Protein AF-A0A6N0LCP5-F1 (afdb_monomer)

Sequence (111 aa):
MKERQIKKNNRTAMRLLMQLDPGHYEGRFFGYEDGVWEFWWQCGGLEPEWDCKPAFDELHSYIFDVYADGDAEFVDGSYSWVWRNKPDLSTAKKVFDLAKQLIEQSAGGGV

pLDDT: mean 91.33, std 9.85, range [37.22, 98.06]

Radius of gyration: 16.5 Å; Cα contacts (8 Å, |Δi|>4): 136; chains: 1; bounding box: 45×45×39 Å

Solvent-accessible surface area (backbone atoms only — not comparable to full-atom values): 6484 Å² total; per-residue (Å²): 132,58,69,73,55,54,34,52,46,10,55,50,26,45,60,48,41,34,63,68,40,53,88,79,38,41,76,88,37,50,48,81,54,100,74,33,31,24,39,50,46,82,41,72,90,90,56,96,39,76,49,73,44,50,16,40,58,50,43,48,51,52,54,41,67,74,53,44,36,65,48,79,40,81,52,98,92,41,80,41,81,44,69,81,36,73,69,74,64,90,40,72,66,47,45,53,51,52,53,48,51,53,41,49,55,69,74,62,61,86,133

Mean predicted aligned error: 5.26 Å

Structure (mmCIF, N/CA/C/O backbone):
data_AF-A0A6N0LCP5-F1
#
_entry.id   AF-A0A6N0LCP5-F1
#
loop_
_atom_site.group_PDB
_atom_site.id
_atom_site.type_symbol
_atom_site.label_atom_id
_atom_site.label_alt_id
_atom_site.label_comp_id
_atom_site.label_asym_id
_atom_site.label_entity_id
_atom_site.label_seq_id
_atom_site.pdbx_PDB_ins_code
_atom_site.Cartn_x
_atom_site.Cartn_y
_atom_site.Cartn_z
_atom_site.occupancy
_atom_site.B_iso_or_equiv
_atom_site.auth_seq_id
_atom_site.auth_comp_id
_atom_site.auth_asym_id
_atom_site.auth_atom_id
_atom_site.pdbx_PDB_model_num
ATOM 1 N N . MET A 1 1 ? 8.242 -4.625 14.300 1.00 75.62 1 MET A N 1
ATOM 2 C CA . MET A 1 1 ? 7.120 -3.707 14.622 1.00 75.62 1 MET A CA 1
ATOM 3 C C . MET A 1 1 ? 6.197 -4.406 15.621 1.00 75.62 1 MET A C 1
ATOM 5 O O . MET A 1 1 ? 6.088 -5.617 15.534 1.00 75.62 1 MET A O 1
ATOM 9 N N . LYS A 1 2 ? 5.583 -3.713 16.595 1.00 89.50 2 LYS A N 1
ATOM 10 C CA . LYS A 1 2 ? 4.677 -4.366 17.571 1.00 89.50 2 LYS A CA 1
ATOM 11 C C . LYS A 1 2 ? 3.347 -4.753 16.909 1.00 89.50 2 LYS A C 1
ATOM 13 O O . LYS A 1 2 ? 2.853 -3.983 16.091 1.00 89.50 2 LYS A O 1
ATOM 18 N N . GLU A 1 3 ? 2.727 -5.855 17.329 1.00 88.88 3 GLU A N 1
ATOM 19 C CA . GLU A 1 3 ? 1.467 -6.381 16.764 1.00 88.88 3 GLU A CA 1
ATOM 20 C C . GLU A 1 3 ? 0.356 -5.320 16.675 1.00 88.88 3 GLU A C 1
ATOM 22 O O . GLU A 1 3 ? -0.201 -5.076 15.609 1.00 88.88 3 GLU A O 1
ATOM 27 N N . ARG A 1 4 ? 0.111 -4.571 17.759 1.00 91.19 4 ARG A N 1
ATOM 28 C CA . ARG A 1 4 ? -0.857 -3.456 17.776 1.00 91.19 4 ARG A CA 1
ATOM 29 C C . ARG A 1 4 ? -0.625 -2.437 16.653 1.00 91.19 4 ARG A C 1
ATOM 31 O O . ARG A 1 4 ? -1.582 -1.875 16.123 1.00 91.19 4 ARG A O 1
ATOM 38 N N . GLN A 1 5 ? 0.635 -2.171 16.314 1.00 92.75 5 GLN A N 1
ATOM 39 C CA . GLN A 1 5 ? 0.989 -1.225 15.262 1.00 92.75 5 GLN A CA 1
ATOM 40 C C . GLN A 1 5 ? 0.732 -1.817 13.871 1.00 92.75 5 GLN A C 1
ATOM 42 O O . GLN A 1 5 ? 0.238 -1.095 13.014 1.00 92.75 5 GLN A O 1
ATOM 47 N N . ILE A 1 6 ? 0.971 -3.118 13.675 1.00 92.62 6 ILE A N 1
ATOM 48 C CA . ILE A 1 6 ? 0.645 -3.835 12.429 1.00 92.62 6 ILE A CA 1
ATOM 49 C C . ILE A 1 6 ? -0.863 -3.758 12.161 1.00 92.62 6 ILE A C 1
ATOM 51 O O . ILE A 1 6 ? -1.281 -3.325 11.087 1.00 92.62 6 ILE A O 1
ATOM 55 N N . LYS A 1 7 ? -1.691 -4.060 13.170 1.00 93.75 7 LYS A N 1
ATOM 56 C CA . LYS A 1 7 ? -3.160 -3.982 13.065 1.00 93.75 7 LYS A CA 1
ATOM 57 C C . LYS A 1 7 ? -3.637 -2.568 12.717 1.00 93.75 7 LYS A C 1
ATOM 59 O O . LYS A 1 7 ? -4.477 -2.373 11.838 1.00 93.75 7 LYS A O 1
ATOM 64 N N . LYS A 1 8 ? -3.071 -1.555 13.387 1.00 94.88 8 LYS A N 1
ATOM 65 C CA . LYS A 1 8 ? -3.379 -0.139 13.130 1.00 94.88 8 LYS A CA 1
ATOM 66 C C . LYS A 1 8 ? -2.970 0.288 11.720 1.00 94.88 8 LYS A C 1
ATOM 68 O O . LYS A 1 8 ? -3.732 1.003 11.068 1.00 94.88 8 LYS A O 1
ATOM 73 N N . ASN A 1 9 ? -1.788 -0.122 11.269 1.00 96.56 9 ASN A N 1
ATOM 74 C CA . ASN A 1 9 ? -1.278 0.235 9.953 1.00 96.56 9 ASN A CA 1
ATOM 75 C C . ASN A 1 9 ? -2.161 -0.352 8.851 1.00 96.56 9 ASN A C 1
ATOM 77 O O . ASN A 1 9 ? -2.611 0.408 8.005 1.00 96.56 9 ASN A O 1
ATOM 81 N N . ASN A 1 10 ? -2.505 -1.639 8.917 1.00 97.31 10 ASN A N 1
ATOM 82 C CA . ASN A 1 10 ? -3.353 -2.280 7.907 1.00 97.31 10 ASN A CA 1
ATOM 83 C C . ASN A 1 10 ? -4.763 -1.684 7.851 1.00 97.31 10 ASN A C 1
ATOM 85 O O . ASN A 1 10 ? -5.254 -1.355 6.777 1.00 97.31 10 ASN A O 1
ATOM 89 N N . ARG A 1 11 ? -5.383 -1.410 9.008 1.00 96.38 11 ARG A N 1
ATOM 90 C CA . ARG A 1 11 ? -6.677 -0.706 9.043 1.00 96.38 11 ARG A CA 1
ATOM 91 C C . ARG A 1 11 ? -6.606 0.686 8.405 1.00 96.38 11 ARG A C 1
ATOM 93 O O . ARG A 1 11 ? -7.575 1.150 7.810 1.00 96.38 11 ARG A O 1
ATOM 100 N N . THR A 1 12 ? -5.489 1.385 8.595 1.00 97.50 12 THR A N 1
ATOM 101 C CA . THR A 1 12 ? -5.274 2.715 8.007 1.00 97.50 12 THR A CA 1
ATOM 102 C C . THR A 1 12 ? -5.046 2.601 6.504 1.00 97.50 12 THR A C 1
ATOM 104 O O . THR A 1 12 ? -5.636 3.369 5.754 1.00 97.50 12 THR A O 1
ATOM 107 N N . ALA A 1 13 ? -4.255 1.618 6.076 1.00 97.81 13 ALA A N 1
ATOM 108 C CA . ALA A 1 13 ? -3.945 1.368 4.680 1.00 97.81 13 ALA A CA 1
ATOM 109 C C . ALA A 1 13 ? -5.188 1.015 3.860 1.00 97.81 13 ALA A C 1
ATOM 111 O O . ALA A 1 13 ? -5.436 1.676 2.862 1.00 97.81 13 ALA A O 1
ATOM 112 N N . MET A 1 14 ? -6.034 0.102 4.351 1.00 97.62 14 MET A N 1
ATOM 113 C CA . MET A 1 14 ? -7.333 -0.221 3.746 1.00 97.62 14 MET A CA 1
ATOM 114 C C . MET A 1 14 ? -8.149 1.043 3.440 1.00 97.62 14 MET A C 1
ATOM 116 O O . MET A 1 14 ? -8.617 1.243 2.327 1.00 97.62 14 MET A O 1
ATOM 120 N N . ARG A 1 15 ? -8.279 1.952 4.416 1.00 97.38 15 ARG A N 1
ATOM 121 C CA . ARG A 1 15 ? -9.044 3.198 4.234 1.00 97.38 15 ARG A CA 1
ATOM 122 C C . ARG A 1 15 ? -8.429 4.138 3.204 1.00 97.38 15 ARG A C 1
ATOM 124 O O . ARG A 1 15 ? -9.167 4.911 2.604 1.00 97.38 15 ARG A O 1
ATOM 131 N N . LEU A 1 16 ? -7.104 4.148 3.084 1.00 97.81 16 LEU A N 1
ATOM 132 C CA . LEU A 1 16 ? -6.397 4.986 2.118 1.00 97.81 16 LEU A CA 1
ATOM 133 C C . LEU A 1 16 ? -6.515 4.401 0.711 1.00 97.81 16 LEU A C 1
ATOM 135 O O . LEU A 1 16 ? -6.830 5.147 -0.203 1.00 97.81 16 LEU A O 1
ATOM 139 N N . LEU A 1 17 ? -6.365 3.084 0.555 1.00 97.44 17 LEU A N 1
ATOM 140 C CA . LEU A 1 17 ? -6.578 2.375 -0.710 1.00 97.44 17 LEU A CA 1
ATOM 141 C C . LEU A 1 17 ? -7.981 2.640 -1.275 1.00 97.44 17 LEU A C 1
ATOM 143 O O . LEU A 1 17 ? -8.105 3.092 -2.407 1.00 97.44 17 LEU A O 1
ATOM 147 N N . MET A 1 18 ? -9.021 2.507 -0.441 1.00 96.56 18 MET A N 1
ATOM 148 C CA . MET A 1 18 ? -10.411 2.814 -0.822 1.00 96.56 18 MET A CA 1
ATOM 149 C C . MET A 1 18 ? -10.645 4.278 -1.243 1.00 96.56 18 MET A C 1
ATOM 151 O O . MET A 1 18 ? -11.662 4.578 -1.858 1.00 96.56 18 MET A O 1
ATOM 155 N N . GLN A 1 19 ? -9.765 5.209 -0.860 1.00 96.00 19 GLN A N 1
ATOM 156 C CA . GLN A 1 19 ? -9.842 6.617 -1.275 1.00 96.00 19 GLN A CA 1
ATOM 157 C C . GLN A 1 19 ? -8.992 6.906 -2.514 1.00 96.00 19 GLN A C 1
ATOM 159 O O . GLN A 1 19 ? -9.364 7.759 -3.312 1.00 96.00 19 GLN A O 1
ATOM 164 N N . LEU A 1 20 ? -7.852 6.226 -2.647 1.00 94.88 20 LEU A N 1
ATOM 165 C CA . LEU A 1 20 ? -6.916 6.374 -3.758 1.00 94.88 20 LEU A CA 1
ATOM 166 C C . LEU A 1 20 ? -7.503 5.859 -5.069 1.00 94.88 20 LEU A C 1
ATOM 168 O O . LEU A 1 20 ? -7.422 6.549 -6.079 1.00 94.88 20 LEU A O 1
ATOM 172 N N . ASP A 1 21 ? -8.113 4.676 -5.028 1.00 92.56 21 ASP A N 1
ATOM 173 C CA . ASP A 1 21 ? -8.783 4.072 -6.174 1.00 92.56 21 ASP A CA 1
ATOM 174 C C . ASP A 1 21 ? -10.054 3.345 -5.701 1.00 92.56 21 ASP A C 1
ATOM 176 O O . ASP A 1 21 ? -10.039 2.139 -5.446 1.00 92.56 21 ASP A O 1
ATOM 180 N N . PRO A 1 22 ? -11.173 4.074 -5.532 1.00 90.56 22 PRO A N 1
ATOM 181 C CA . PRO A 1 22 ? -12.426 3.498 -5.049 1.00 90.56 22 PRO A CA 1
ATOM 182 C C . PRO A 1 22 ? -13.064 2.503 -6.030 1.00 90.56 22 PRO A C 1
ATOM 184 O O . PRO A 1 22 ? -13.965 1.770 -5.627 1.00 90.56 22 PRO A O 1
ATOM 187 N N . GLY A 1 23 ? -12.648 2.496 -7.304 1.00 89.81 23 GLY A N 1
ATOM 188 C CA . GLY A 1 23 ? -13.141 1.545 -8.301 1.00 89.81 23 GLY A CA 1
ATOM 189 C C . GLY A 1 23 ? -12.457 0.185 -8.188 1.00 89.81 23 GLY A C 1
ATOM 190 O O . GLY A 1 23 ? -13.099 -0.841 -8.396 1.00 89.81 23 GLY A O 1
ATOM 191 N N . HIS A 1 24 ? -11.174 0.177 -7.828 1.00 91.75 24 HIS A N 1
ATOM 192 C CA . HIS A 1 24 ? -10.409 -1.047 -7.615 1.00 91.75 24 HIS A CA 1
ATOM 193 C C . HIS A 1 24 ? -10.510 -1.563 -6.170 1.00 91.75 24 HIS A C 1
ATOM 195 O O . HIS A 1 24 ? -10.740 -2.749 -5.938 1.00 91.75 24 HIS A O 1
ATOM 201 N N . TYR A 1 25 ? -10.405 -0.673 -5.181 1.00 94.56 25 TYR A N 1
ATOM 202 C CA . TYR A 1 25 ? -10.400 -1.017 -3.759 1.00 94.56 25 TYR A CA 1
ATOM 203 C C . TYR A 1 25 ? -11.766 -0.787 -3.114 1.00 94.56 25 TYR A C 1
ATOM 205 O O . TYR A 1 25 ? -11.965 0.124 -2.310 1.00 94.56 25 TYR A O 1
ATOM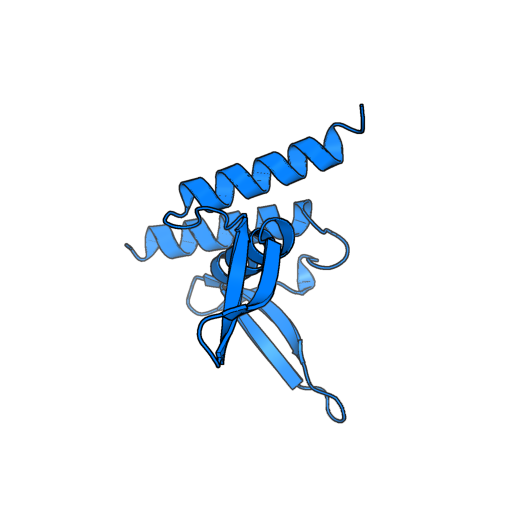 213 N N . GLU A 1 26 ? -12.729 -1.646 -3.426 1.00 93.44 26 GLU A N 1
ATOM 214 C CA . GLU A 1 26 ? -14.012 -1.661 -2.726 1.00 93.44 26 GLU A CA 1
ATOM 215 C C . GLU A 1 26 ? -13.925 -2.390 -1.377 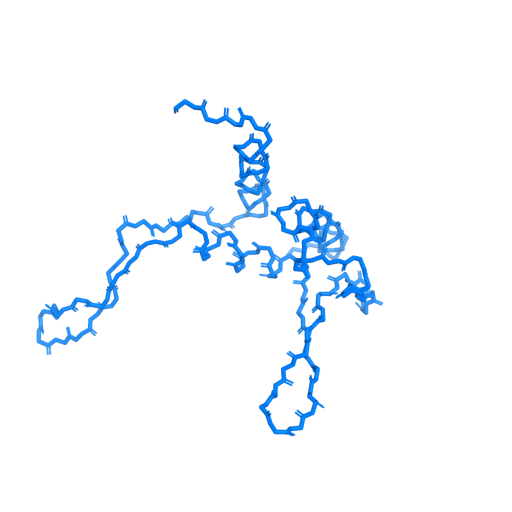1.00 93.44 26 GLU A C 1
ATOM 217 O O . GLU A 1 26 ? -13.208 -3.375 -1.217 1.00 93.44 26 GLU A O 1
ATOM 222 N N . GLY A 1 27 ? -14.743 -1.976 -0.402 1.00 90.69 27 GLY A N 1
ATOM 223 C CA . GLY A 1 27 ? -14.752 -2.575 0.941 1.00 90.69 27 GLY A CA 1
ATOM 224 C C . GLY A 1 27 ? -15.034 -4.085 0.963 1.00 90.69 27 GLY A C 1
ATOM 225 O O . GLY A 1 27 ? -14.595 -4.770 1.879 1.00 90.69 27 GLY A O 1
ATOM 226 N N . ARG A 1 28 ? -15.727 -4.612 -0.057 1.00 92.88 28 ARG A N 1
ATOM 227 C CA . ARG A 1 28 ? -16.001 -6.052 -0.215 1.00 92.88 28 ARG A CA 1
ATOM 228 C C . ARG A 1 28 ? -14.761 -6.889 -0.540 1.00 92.88 28 ARG A C 1
ATOM 230 O O . ARG A 1 28 ? -14.803 -8.095 -0.341 1.00 92.88 28 ARG A O 1
ATOM 237 N N . PHE A 1 29 ? -13.693 -6.263 -1.030 1.00 94.31 29 PHE A N 1
ATOM 238 C CA . PHE A 1 29 ? -12.424 -6.924 -1.334 1.00 94.31 29 PHE A CA 1
ATOM 239 C C . PHE A 1 29 ? -11.476 -6.937 -0.134 1.00 94.31 29 PHE A C 1
ATOM 241 O O . PHE A 1 29 ? -10.341 -7.377 -0.260 1.00 94.31 29 PHE A O 1
ATOM 248 N N . PHE A 1 30 ? -11.918 -6.463 1.037 1.00 96.50 30 PHE A N 1
ATOM 249 C CA . PHE A 1 30 ? -11.117 -6.512 2.252 1.00 96.50 30 PHE A CA 1
ATOM 250 C C . PHE A 1 30 ? -11.672 -7.518 3.262 1.00 96.50 30 PHE A C 1
ATOM 252 O O . PHE A 1 30 ? -12.803 -7.389 3.735 1.00 96.50 30 PHE A O 1
ATOM 259 N N . GLY A 1 31 ? -10.836 -8.489 3.627 1.00 95.50 31 GLY A N 1
ATOM 260 C CA . GLY A 1 31 ? -11.083 -9.471 4.681 1.00 95.50 31 GLY A CA 1
ATOM 261 C C . GLY A 1 31 ? -10.331 -9.115 5.964 1.00 95.50 31 GLY A C 1
ATOM 262 O O . GLY A 1 31 ? -9.331 -8.396 5.924 1.00 95.50 31 GLY A O 1
ATOM 263 N N . TYR A 1 32 ? -10.813 -9.590 7.116 1.00 94.81 32 TYR A N 1
ATOM 264 C CA . TYR A 1 32 ? -10.097 -9.461 8.389 1.00 94.81 32 TYR A CA 1
ATOM 265 C C . TYR A 1 32 ? -9.646 -10.838 8.874 1.00 94.81 32 TYR A C 1
ATOM 267 O O . TYR A 1 32 ? -10.439 -11.566 9.472 1.00 94.81 32 TYR A O 1
ATOM 275 N N . GLU A 1 33 ? -8.377 -11.166 8.641 1.00 90.44 33 GLU A N 1
ATOM 276 C CA . GLU A 1 33 ? -7.776 -12.468 8.947 1.00 90.44 33 GLU A CA 1
ATOM 277 C C . GLU A 1 33 ? -6.553 -12.298 9.849 1.00 90.44 33 GLU A C 1
ATOM 279 O O . GLU A 1 33 ? -5.828 -11.307 9.758 1.00 90.44 33 GLU A O 1
ATOM 284 N N . ASP A 1 34 ? -6.394 -13.193 10.829 1.00 86.12 34 ASP A N 1
ATOM 285 C CA . ASP A 1 34 ? -5.306 -13.172 11.823 1.00 86.12 34 ASP A CA 1
ATOM 286 C C . ASP A 1 34 ? -5.040 -11.799 12.471 1.00 86.12 34 ASP A C 1
ATOM 288 O O . ASP A 1 34 ? -3.948 -11.431 12.916 1.00 86.12 34 ASP A O 1
ATOM 292 N N . GLY A 1 35 ? -6.112 -11.017 12.591 1.00 86.12 35 GLY A N 1
ATOM 293 C CA . GLY A 1 35 ? -6.094 -9.703 13.203 1.00 86.12 35 GLY A CA 1
ATOM 294 C C . GLY A 1 35 ? -5.612 -8.567 12.290 1.00 86.12 35 GLY A C 1
ATOM 295 O O . GLY A 1 35 ? -5.435 -7.444 12.782 1.00 86.12 35 GLY A O 1
ATOM 296 N N . VAL A 1 36 ? -5.432 -8.818 10.997 1.00 93.81 36 VAL A N 1
ATOM 297 C CA . VAL A 1 36 ? -4.972 -7.882 9.970 1.00 93.81 36 VAL A CA 1
ATOM 298 C C . VAL A 1 36 ? -6.056 -7.704 8.900 1.00 93.81 36 VAL A C 1
ATOM 300 O O . VAL A 1 36 ? -6.853 -8.594 8.651 1.00 93.81 36 VAL A O 1
ATOM 303 N N . TRP A 1 37 ? -6.140 -6.504 8.320 1.00 96.62 37 TRP A N 1
ATOM 304 C CA . TRP A 1 37 ? -6.982 -6.273 7.142 1.00 96.62 37 TRP A CA 1
ATOM 305 C C . TRP A 1 37 ? -6.187 -6.638 5.899 1.00 96.62 37 TRP A C 1
ATOM 307 O O . TRP A 1 37 ? -5.106 -6.078 5.703 1.00 96.62 37 TRP A O 1
ATOM 317 N N . GLU A 1 38 ? -6.727 -7.526 5.081 1.00 97.38 38 GLU A N 1
ATOM 318 C CA . GLU A 1 38 ? -6.101 -8.038 3.867 1.00 97.38 38 GLU A CA 1
ATOM 319 C C . GLU A 1 38 ? -6.935 -7.662 2.655 1.00 97.38 38 GLU A C 1
ATOM 321 O O . GLU A 1 38 ? -8.163 -7.676 2.722 1.00 97.38 38 GLU A O 1
ATOM 326 N N . PHE A 1 39 ? -6.264 -7.291 1.572 1.00 97.25 39 PHE A N 1
ATOM 327 C CA . PHE A 1 39 ? -6.888 -7.108 0.273 1.00 97.25 39 PHE A CA 1
ATOM 328 C C . PHE A 1 39 ? -6.911 -8.450 -0.450 1.00 97.25 39 PHE A C 1
ATOM 330 O O . PHE A 1 39 ? -5.885 -9.124 -0.498 1.00 97.25 39 P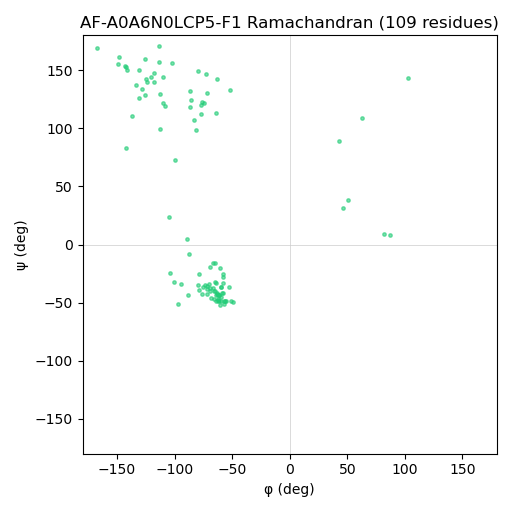HE A O 1
ATOM 337 N N . TRP A 1 40 ? -8.066 -8.807 -0.995 1.00 96.19 40 TRP A N 1
ATOM 338 C CA . TRP A 1 40 ? -8.323 -10.035 -1.732 1.00 96.19 40 TRP A CA 1
ATOM 339 C C . TRP A 1 40 ? -8.602 -9.697 -3.187 1.00 96.19 40 TRP A C 1
ATOM 341 O O . TRP A 1 40 ? -9.477 -8.880 -3.481 1.00 96.19 40 TRP A O 1
ATOM 351 N N . TRP A 1 41 ? -7.912 -10.367 -4.100 1.00 93.50 41 TRP A N 1
ATOM 352 C CA . TRP A 1 41 ? -8.160 -10.232 -5.528 1.00 93.50 41 TRP A CA 1
ATOM 353 C C . TRP A 1 41 ? -8.276 -11.602 -6.173 1.00 93.50 41 TRP A C 1
ATOM 355 O O . TRP A 1 41 ? -7.670 -12.584 -5.741 1.00 93.50 41 TRP A O 1
ATOM 365 N N . GLN A 1 42 ? -9.076 -11.656 -7.233 1.00 91.50 42 GLN A N 1
ATOM 366 C CA . GLN A 1 42 ? -9.128 -12.834 -8.071 1.00 91.50 42 GLN A CA 1
ATOM 367 C C . GLN A 1 42 ? -7.858 -12.867 -8.923 1.00 91.50 42 GLN A C 1
ATOM 369 O O . GLN A 1 42 ? -7.572 -11.932 -9.675 1.00 91.50 42 GLN A O 1
ATOM 374 N N . CYS A 1 43 ? -7.098 -13.941 -8.796 1.00 86.44 43 CYS A N 1
ATOM 375 C CA . CYS A 1 43 ? -5.979 -14.268 -9.660 1.00 86.44 43 CYS A CA 1
ATOM 376 C C . CYS A 1 43 ? -6.326 -15.538 -10.458 1.00 86.44 43 CYS A C 1
ATOM 378 O O . CYS A 1 43 ? -7.365 -16.160 -10.252 1.00 86.44 43 CYS A O 1
ATOM 380 N N . GLY A 1 44 ? -5.511 -15.892 -11.444 1.00 80.31 44 GLY A N 1
ATOM 381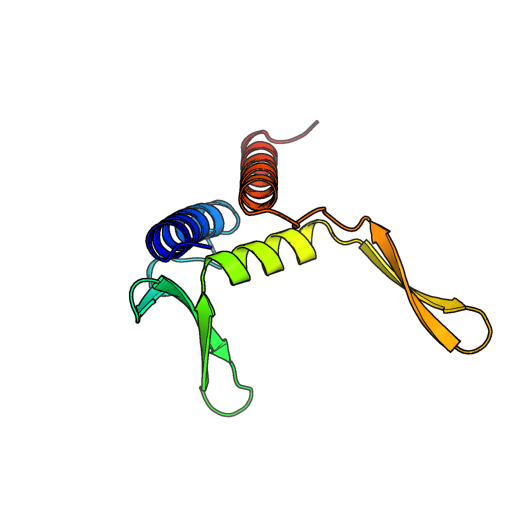 C CA . GLY A 1 44 ? -5.779 -17.044 -12.307 1.00 80.31 44 GLY A CA 1
ATOM 382 C C . GLY A 1 44 ? -6.315 -16.657 -13.686 1.00 80.31 44 GLY A C 1
ATOM 383 O O . GLY A 1 44 ? -7.034 -15.675 -13.868 1.00 80.31 44 GLY A O 1
ATOM 384 N N . GLY A 1 45 ? -5.876 -17.414 -14.692 1.00 81.81 45 GLY A N 1
ATOM 385 C CA . GLY A 1 45 ? -6.232 -17.181 -16.094 1.00 81.81 45 GLY A CA 1
ATOM 386 C C . GLY A 1 45 ? -7.391 -18.055 -16.571 1.00 81.81 45 GLY A C 1
ATOM 387 O O . GLY A 1 45 ? -8.344 -17.548 -17.155 1.00 81.81 45 GLY A O 1
ATOM 388 N N . LEU A 1 46 ? -7.295 -19.371 -16.347 1.00 84.38 46 LEU A N 1
ATOM 389 C CA . LEU A 1 46 ? -8.271 -20.358 -16.835 1.00 84.38 46 LEU A CA 1
ATOM 390 C C . LEU A 1 46 ? -9.265 -20.810 -15.758 1.00 84.38 46 LEU A C 1
ATOM 392 O O . LEU A 1 46 ? -10.419 -21.080 -16.084 1.00 84.38 46 LEU A O 1
ATOM 396 N N . GLU A 1 47 ? -8.842 -20.862 -14.496 1.00 87.69 47 GLU A N 1
ATOM 397 C CA . GLU A 1 47 ? -9.692 -21.185 -13.348 1.00 87.69 47 GLU A CA 1
ATOM 398 C C . GLU A 1 47 ? -9.687 -20.016 -12.349 1.00 87.69 47 GLU A C 1
ATOM 400 O O . GLU A 1 47 ? -8.656 -19.352 -12.208 1.00 87.69 47 GLU A O 1
ATOM 405 N N . PRO A 1 48 ? -10.821 -19.721 -11.680 1.00 87.31 48 PRO A N 1
ATOM 406 C CA . PRO A 1 48 ? -10.864 -18.721 -10.620 1.00 87.31 48 PRO A CA 1
ATOM 407 C C . PRO A 1 48 ? -10.002 -19.125 -9.422 1.00 87.31 48 PRO A C 1
ATOM 409 O O . PRO A 1 48 ? -10.351 -20.048 -8.686 1.00 87.31 48 PRO A O 1
ATOM 412 N N . GLU A 1 49 ? -8.929 -18.381 -9.185 1.00 93.56 49 GLU A N 1
ATOM 413 C CA . GLU A 1 49 ? -8.123 -18.447 -7.971 1.00 93.56 49 GLU A CA 1
ATOM 414 C C . GLU A 1 49 ? -8.269 -17.129 -7.200 1.00 93.56 49 GLU A C 1
ATOM 416 O O . GLU A 1 49 ? -8.660 -16.096 -7.747 1.00 93.56 49 GLU A O 1
ATOM 421 N N . TRP A 1 50 ? -8.016 -17.164 -5.898 1.00 91.94 50 TRP A N 1
ATOM 422 C CA . TRP A 1 50 ? -8.052 -15.976 -5.053 1.00 91.94 50 TRP A CA 1
ATOM 423 C C . TRP A 1 50 ? -6.753 -15.901 -4.280 1.00 91.94 50 TRP A C 1
ATOM 425 O O . TRP A 1 50 ? -6.309 -16.900 -3.717 1.00 91.94 50 TRP A O 1
ATOM 435 N N . ASP A 1 51 ? -6.175 -14.711 -4.255 1.00 94.44 51 ASP A N 1
ATOM 436 C CA . ASP A 1 51 ? -4.979 -14.413 -3.486 1.00 94.44 51 ASP A CA 1
ATOM 437 C C . ASP A 1 51 ? -5.251 -13.208 -2.588 1.00 94.44 51 ASP A C 1
ATOM 439 O O . ASP A 1 51 ? -6.207 -12.446 -2.794 1.00 94.44 51 ASP A O 1
ATOM 443 N N . CYS A 1 52 ? -4.438 -13.079 -1.550 1.00 94.69 52 CYS A N 1
ATOM 444 C CA . CYS A 1 52 ? -4.576 -12.026 -0.571 1.00 94.69 52 CYS A CA 1
ATOM 445 C C . CYS A 1 52 ? -3.222 -11.525 -0.084 1.00 94.69 52 CYS A C 1
ATOM 447 O O . CYS A 1 52 ? -2.211 -12.227 -0.090 1.00 94.69 52 CYS A O 1
ATOM 449 N N . LYS A 1 53 ? -3.200 -10.270 0.357 1.00 96.12 53 LYS A N 1
ATOM 450 C CA . LYS A 1 53 ? -2.048 -9.705 1.057 1.00 96.12 53 LYS A CA 1
ATOM 451 C C . LYS A 1 53 ? -2.482 -8.644 2.057 1.00 96.12 53 LYS A C 1
ATOM 453 O O . LYS A 1 53 ? -3.524 -8.006 1.867 1.00 96.12 53 LYS A O 1
ATOM 458 N N . PRO A 1 54 ? -1.680 -8.385 3.102 1.00 97.38 54 PRO A N 1
ATOM 459 C CA . PRO A 1 54 ? -1.952 -7.316 4.049 1.00 97.38 54 PRO A CA 1
ATOM 460 C C . PRO A 1 54 ? -2.182 -5.978 3.341 1.00 97.38 54 PRO A C 1
ATOM 462 O O . PRO A 1 54 ? -1.397 -5.565 2.488 1.00 97.38 54 PRO A O 1
ATOM 465 N N . ALA A 1 55 ? -3.230 -5.252 3.726 1.00 97.81 55 ALA A N 1
ATOM 466 C CA . ALA A 1 55 ? -3.591 -3.980 3.101 1.00 97.81 55 ALA A CA 1
ATOM 467 C C . ALA A 1 55 ? -2.458 -2.939 3.163 1.00 97.81 55 ALA A C 1
ATOM 469 O O . ALA A 1 55 ? -2.375 -2.053 2.319 1.00 97.81 55 ALA A O 1
ATOM 470 N N . PHE A 1 56 ? -1.587 -3.008 4.175 1.00 97.75 56 PHE A N 1
ATOM 471 C CA . PHE A 1 56 ? -0.410 -2.147 4.259 1.00 97.75 56 PHE A CA 1
ATOM 472 C C . PHE A 1 56 ? 0.638 -2.477 3.195 1.00 97.75 56 PHE A C 1
ATOM 474 O O . PHE A 1 56 ? 1.236 -1.551 2.651 1.00 97.75 56 PHE A O 1
ATOM 481 N N . ASP A 1 57 ? 0.829 -3.756 2.886 1.00 97.19 57 ASP A N 1
ATOM 482 C CA . ASP A 1 57 ? 1.751 -4.192 1.840 1.00 97.19 57 ASP A CA 1
ATOM 483 C C . ASP A 1 57 ? 1.170 -3.858 0.464 1.00 97.19 57 ASP A C 1
ATOM 485 O O . ASP A 1 57 ? 1.900 -3.392 -0.404 1.00 97.19 57 ASP A O 1
ATOM 489 N N . GLU A 1 58 ? -0.153 -3.964 0.298 1.00 97.44 58 GLU A N 1
ATOM 490 C CA . GLU A 1 58 ? -0.816 -3.486 -0.917 1.00 97.44 58 GLU A CA 1
ATOM 491 C C . GLU A 1 58 ? -0.661 -1.975 -1.112 1.00 97.44 58 GLU A C 1
ATOM 493 O O . GLU A 1 58 ? -0.270 -1.510 -2.178 1.00 97.44 58 GLU A O 1
ATOM 498 N N . LEU A 1 59 ? -0.885 -1.179 -0.062 1.00 98.06 59 LEU A N 1
ATOM 499 C CA . LEU A 1 59 ? -0.643 0.260 -0.145 1.00 98.06 59 LEU A CA 1
ATOM 500 C C . LEU A 1 59 ? 0.820 0.565 -0.476 1.00 98.06 59 LEU A C 1
ATOM 502 O O . LEU A 1 59 ? 1.093 1.516 -1.199 1.00 98.06 59 LEU A O 1
ATOM 506 N N . HIS A 1 60 ? 1.766 -0.217 0.041 1.00 97.38 60 HIS A N 1
ATOM 507 C CA . HIS A 1 60 ? 3.176 -0.061 -0.301 1.00 97.38 60 HIS A CA 1
ATOM 508 C C . HIS A 1 60 ? 3.419 -0.303 -1.795 1.00 97.38 60 HIS A C 1
ATOM 510 O O . HIS A 1 60 ? 4.011 0.564 -2.436 1.00 97.38 60 HIS A O 1
ATOM 516 N N . SER A 1 61 ? 2.895 -1.405 -2.347 1.00 96.19 61 SER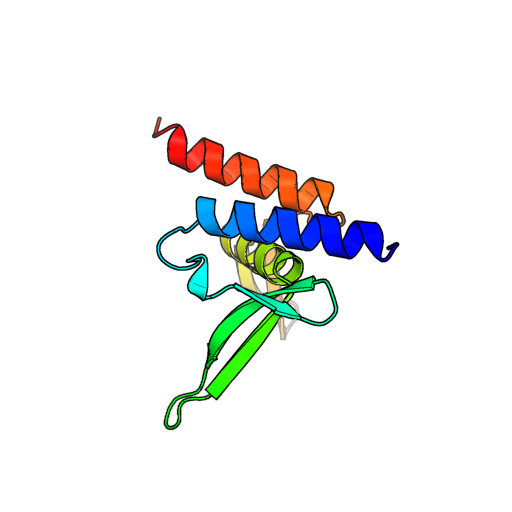 A N 1
ATOM 517 C CA . SER A 1 61 ? 2.952 -1.712 -3.782 1.00 96.19 61 SER A CA 1
ATOM 518 C C . SER A 1 61 ? 2.319 -0.607 -4.622 1.00 96.19 61 SER A C 1
ATOM 520 O O . SER A 1 61 ? 2.984 -0.057 -5.490 1.00 96.19 61 SER A O 1
ATOM 522 N N . TYR A 1 62 ? 1.095 -0.190 -4.294 1.00 96.31 62 TYR A N 1
ATOM 523 C CA . TYR A 1 62 ? 0.394 0.871 -5.014 1.00 96.31 62 TYR A CA 1
ATOM 524 C C . TYR A 1 62 ? 1.201 2.177 -5.058 1.00 96.31 62 TYR A C 1
ATOM 526 O O . TYR A 1 62 ? 1.376 2.780 -6.113 1.00 96.31 62 TYR A O 1
ATOM 534 N N . ILE A 1 63 ? 1.726 2.629 -3.912 1.00 96.62 63 ILE A N 1
ATOM 535 C CA . ILE A 1 63 ? 2.529 3.860 -3.854 1.00 96.62 63 ILE A CA 1
ATOM 536 C C . ILE A 1 63 ? 3.840 3.692 -4.620 1.00 96.62 63 ILE A C 1
ATOM 538 O O . ILE A 1 63 ? 4.298 4.641 -5.258 1.00 96.62 63 ILE A O 1
ATOM 542 N N . PHE A 1 64 ? 4.454 2.511 -4.554 1.00 95.38 64 PHE A N 1
ATOM 543 C CA . PHE A 1 64 ? 5.641 2.223 -5.340 1.00 95.38 64 PHE A CA 1
ATOM 544 C C . PHE A 1 64 ? 5.336 2.333 -6.833 1.00 95.38 64 PHE A C 1
ATOM 546 O O . PHE A 1 64 ? 6.002 3.109 -7.501 1.00 95.38 64 PHE A O 1
ATOM 553 N N . ASP A 1 65 ? 4.301 1.664 -7.330 1.00 93.50 65 ASP A N 1
ATOM 554 C CA . ASP A 1 65 ? 3.959 1.631 -8.755 1.00 93.50 65 ASP A CA 1
ATOM 555 C C . ASP A 1 65 ? 3.561 3.008 -9.303 1.00 93.50 65 ASP A C 1
ATOM 557 O O . ASP A 1 65 ? 3.867 3.335 -10.446 1.00 93.50 65 ASP A O 1
ATOM 561 N N . VAL A 1 66 ? 2.927 3.851 -8.482 1.00 92.94 66 VAL A N 1
ATOM 562 C CA . VAL A 1 66 ? 2.542 5.215 -8.879 1.00 92.94 66 VAL A CA 1
ATOM 563 C C . VAL A 1 66 ? 3.743 6.160 -8.987 1.00 92.94 66 VAL A C 1
ATOM 565 O O . VAL A 1 66 ? 3.762 7.030 -9.856 1.00 92.94 66 VAL A O 1
ATOM 568 N N . TYR A 1 67 ? 4.730 6.044 -8.094 1.00 91.38 67 TYR A N 1
ATOM 569 C CA . TYR A 1 67 ? 5.843 7.001 -8.021 1.00 91.38 67 TYR A CA 1
ATOM 570 C C . TYR A 1 67 ? 7.156 6.492 -8.610 1.00 91.38 67 TYR A C 1
ATOM 572 O O . TYR A 1 67 ? 8.024 7.307 -8.938 1.00 91.38 67 TYR A O 1
ATOM 580 N N . ALA A 1 68 ? 7.360 5.179 -8.664 1.00 92.25 68 ALA A N 1
ATOM 581 C CA . ALA A 1 68 ? 8.590 4.601 -9.164 1.00 92.25 68 ALA A CA 1
ATOM 582 C C . ALA A 1 68 ? 8.663 4.786 -10.679 1.00 92.25 68 ALA A C 1
ATOM 584 O O . ALA A 1 68 ? 7.734 4.473 -11.415 1.00 92.25 68 ALA A O 1
ATOM 585 N N . ASP A 1 69 ? 9.803 5.287 -11.133 1.00 92.00 69 ASP A N 1
ATOM 586 C CA . ASP A 1 69 ? 10.113 5.441 -12.546 1.00 92.00 69 ASP A CA 1
ATOM 587 C C . ASP A 1 69 ? 11.501 4.858 -12.783 1.00 92.00 69 ASP A C 1
ATOM 589 O O . ASP A 1 69 ? 12.474 5.204 -12.104 1.00 92.00 69 ASP A O 1
ATOM 593 N N . GLY A 1 70 ? 11.593 3.946 -13.734 1.00 89.88 70 GLY A N 1
ATOM 594 C CA . GLY A 1 70 ? 12.830 3.286 -14.099 1.00 89.88 70 GLY A CA 1
ATOM 595 C C . GLY A 1 70 ? 12.681 2.543 -15.410 1.00 89.88 70 GLY A C 1
ATOM 596 O O . GLY A 1 70 ? 11.580 2.408 -15.940 1.00 89.88 70 GLY A O 1
ATOM 597 N N . ASP A 1 71 ? 13.808 2.101 -15.945 1.00 91.44 71 ASP A N 1
ATOM 598 C CA . ASP A 1 71 ? 13.834 1.273 -17.143 1.00 91.44 71 ASP A CA 1
ATOM 599 C C . ASP A 1 71 ? 15.022 0.309 -17.098 1.00 91.44 71 ASP A C 1
ATOM 601 O O . ASP A 1 71 ? 15.977 0.494 -16.335 1.00 91.44 71 ASP A O 1
ATOM 605 N N . ALA A 1 72 ? 14.960 -0.736 -17.914 1.00 92.38 72 ALA A N 1
ATOM 606 C CA . ALA A 1 72 ? 16.087 -1.617 -18.145 1.00 92.38 72 ALA A CA 1
ATOM 607 C C . ALA A 1 72 ? 17.072 -0.932 -19.097 1.00 92.38 72 ALA A C 1
ATOM 609 O O . ALA A 1 72 ? 16.809 -0.763 -20.286 1.00 92.38 72 ALA A O 1
ATOM 610 N N . GLU A 1 73 ? 18.247 -0.587 -18.585 1.00 93.81 73 GLU A N 1
ATOM 611 C CA . GLU A 1 73 ? 19.322 0.013 -19.366 1.00 93.81 73 GLU A CA 1
ATOM 612 C C . GLU A 1 73 ? 20.472 -0.985 -19.523 1.00 93.81 73 GLU A C 1
ATOM 614 O O . GLU A 1 73 ? 20.771 -1.778 -18.627 1.00 93.81 73 GLU A O 1
ATOM 619 N N . PHE A 1 74 ? 21.127 -0.974 -20.685 1.00 93.00 74 PHE A N 1
ATOM 620 C CA . PHE A 1 74 ? 22.321 -1.785 -20.906 1.00 93.00 74 PHE A CA 1
ATOM 621 C C . PHE A 1 74 ? 23.543 -1.046 -20.356 1.00 93.00 74 PHE A C 1
ATOM 623 O O . PHE A 1 74 ? 23.994 -0.061 -20.941 1.00 93.00 74 PHE A O 1
ATOM 630 N N . VAL A 1 75 ? 24.074 -1.523 -19.231 1.00 84.94 75 VAL A N 1
ATOM 631 C CA . VAL A 1 75 ? 25.181 -0.909 -18.490 1.00 84.94 75 VAL A CA 1
ATOM 632 C C . VAL A 1 75 ? 26.277 -1.955 -18.291 1.00 84.94 75 VAL A C 1
ATOM 634 O O . VAL A 1 75 ? 26.014 -3.080 -17.865 1.00 84.94 75 VAL A O 1
ATOM 637 N N . ASP A 1 76 ? 27.512 -1.604 -18.655 1.00 84.44 76 ASP A N 1
ATOM 638 C CA . ASP A 1 76 ? 28.712 -2.433 -18.461 1.00 84.44 76 ASP A CA 1
ATOM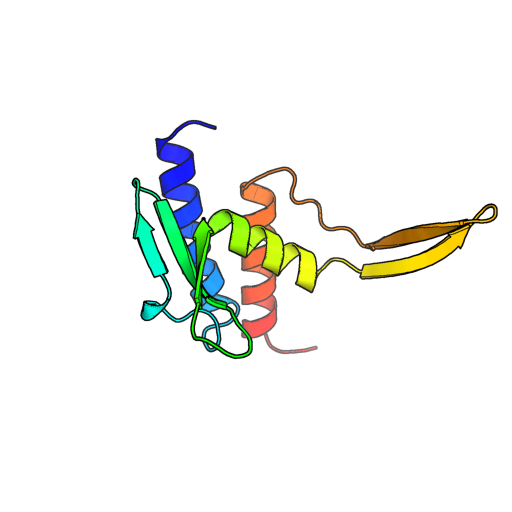 639 C C . ASP A 1 76 ? 28.594 -3.884 -18.971 1.00 84.44 76 ASP A C 1
ATOM 641 O O . ASP A 1 76 ? 29.106 -4.829 -18.373 1.00 84.44 76 ASP A O 1
ATOM 645 N N . GLY A 1 77 ? 27.921 -4.079 -20.109 1.00 93.06 77 GLY A N 1
ATOM 646 C CA . GLY A 1 77 ? 27.792 -5.395 -20.744 1.00 93.06 77 GLY A CA 1
ATOM 647 C C . GLY A 1 77 ? 26.616 -6.243 -20.245 1.00 93.06 77 GLY A C 1
ATOM 648 O O . GLY A 1 77 ? 26.514 -7.408 -20.630 1.00 93.06 77 GLY A O 1
ATOM 649 N N . SER A 1 78 ? 25.720 -5.688 -19.422 1.00 93.06 78 SER A N 1
ATOM 650 C CA . SER A 1 78 ? 24.520 -6.377 -18.930 1.00 93.06 78 SER A CA 1
ATOM 651 C C . SER A 1 78 ? 23.313 -5.441 -18.833 1.00 93.06 78 SER A C 1
ATOM 653 O O . SER A 1 78 ? 23.461 -4.236 -18.652 1.00 93.06 78 SER A O 1
ATOM 655 N N . TYR A 1 79 ? 22.100 -5.987 -18.941 1.00 93.12 79 TYR A N 1
ATOM 656 C CA . TYR A 1 79 ? 20.888 -5.220 -18.650 1.00 93.12 79 TYR A CA 1
ATOM 657 C C . TYR A 1 79 ? 20.716 -5.077 -17.138 1.00 93.12 79 TYR A C 1
ATOM 659 O O . TYR A 1 79 ? 20.644 -6.075 -16.421 1.00 93.12 79 TYR A O 1
ATOM 667 N N . SER A 1 80 ? 20.636 -3.837 -16.668 1.00 91.19 80 SER A N 1
ATOM 668 C CA . SER A 1 80 ? 20.377 -3.481 -15.277 1.00 91.19 80 SER A CA 1
ATOM 669 C C . SER A 1 80 ? 19.179 -2.546 -15.205 1.00 91.19 80 SER A C 1
ATOM 671 O O . SER A 1 80 ? 19.005 -1.675 -16.052 1.00 91.19 80 SER A O 1
ATOM 673 N N . TRP A 1 81 ? 18.346 -2.712 -14.183 1.00 89.88 81 TRP A N 1
ATOM 674 C CA . TRP A 1 81 ? 17.248 -1.784 -13.947 1.00 89.88 81 TRP A CA 1
ATOM 675 C C . TRP A 1 81 ? 17.772 -0.497 -13.307 1.00 89.88 81 TRP A C 1
ATOM 677 O O . TRP A 1 81 ? 18.345 -0.531 -12.213 1.00 89.88 81 TRP A O 1
ATOM 687 N N . VAL A 1 82 ? 17.563 0.635 -13.972 1.00 90.88 82 VAL A N 1
ATOM 688 C CA . VAL A 1 82 ? 17.995 1.957 -13.520 1.00 90.88 82 VAL A CA 1
ATOM 689 C C . VAL A 1 82 ? 16.769 2.749 -13.085 1.00 90.88 82 VAL A C 1
ATOM 691 O O . VAL A 1 82 ? 15.853 2.995 -13.865 1.00 90.88 82 VAL A O 1
ATOM 694 N N . TRP A 1 83 ? 16.746 3.149 -11.814 1.00 90.44 83 TRP A N 1
ATOM 695 C CA . TRP A 1 83 ? 15.672 3.970 -11.254 1.00 90.44 83 TRP A CA 1
ATOM 696 C C . TRP A 1 83 ? 15.974 5.452 -11.481 1.00 90.44 83 TRP A C 1
ATOM 698 O O . TRP A 1 83 ? 16.950 5.970 -10.937 1.00 90.44 83 TRP A O 1
ATOM 708 N N . ARG A 1 84 ? 15.110 6.14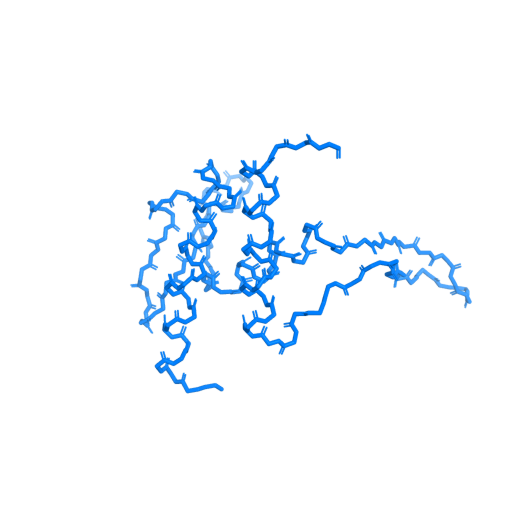7 -12.222 1.00 91.88 84 ARG A N 1
ATOM 709 C CA . ARG A 1 84 ? 15.108 7.616 -12.312 1.00 91.88 84 ARG A CA 1
ATOM 710 C C . ARG A 1 84 ? 14.446 8.237 -11.089 1.00 91.88 84 ARG A C 1
ATOM 712 O O . ARG A 1 84 ? 14.943 9.222 -10.550 1.00 91.88 84 ARG A O 1
ATOM 719 N N . ASN A 1 85 ? 13.365 7.622 -10.615 1.00 92.62 85 ASN A N 1
ATOM 720 C CA . ASN A 1 85 ? 12.734 7.953 -9.349 1.00 92.62 85 ASN A CA 1
ATOM 721 C C . ASN A 1 85 ? 12.430 6.680 -8.560 1.00 92.62 85 ASN A C 1
ATOM 723 O O . ASN A 1 85 ? 11.933 5.694 -9.101 1.00 92.62 85 ASN A O 1
ATOM 727 N N . LYS A 1 86 ? 12.701 6.717 -7.257 1.00 92.00 86 LYS A N 1
ATOM 728 C CA . LYS A 1 86 ? 12.356 5.639 -6.333 1.00 92.00 86 LYS A CA 1
ATOM 729 C C . LYS A 1 86 ? 11.798 6.252 -5.052 1.00 92.00 86 LYS A C 1
ATOM 731 O O . LYS A 1 86 ? 12.569 6.869 -4.310 1.00 92.00 86 LYS A O 1
ATOM 736 N N . PRO A 1 87 ? 10.493 6.101 -4.765 1.00 92.38 87 PRO A N 1
ATOM 737 C CA . PRO A 1 87 ? 9.908 6.690 -3.571 1.00 92.38 87 PRO A CA 1
ATOM 738 C C . PRO A 1 87 ? 10.531 6.083 -2.309 1.00 92.38 87 PRO A C 1
ATOM 740 O O . PRO A 1 87 ? 10.809 4.883 -2.227 1.00 92.38 87 PRO A O 1
ATOM 743 N N . ASP A 1 88 ? 10.738 6.918 -1.294 1.00 93.94 88 ASP A N 1
ATOM 744 C CA . ASP A 1 88 ? 11.225 6.456 0.001 1.00 93.94 88 ASP A CA 1
ATOM 745 C C . ASP A 1 88 ? 10.075 5.885 0.837 1.00 93.94 88 ASP A C 1
ATOM 747 O O . ASP A 1 88 ? 9.340 6.603 1.516 1.00 93.94 88 ASP A O 1
ATOM 751 N N . LEU A 1 89 ? 9.968 4.560 0.824 1.00 94.81 89 LEU A N 1
ATOM 752 C CA . LEU A 1 89 ? 8.949 3.806 1.550 1.00 94.81 89 LEU A CA 1
ATOM 753 C C . LEU A 1 89 ? 9.508 3.108 2.802 1.00 94.81 89 LEU A C 1
ATOM 755 O O . LEU A 1 89 ? 8.946 2.126 3.283 1.00 94.81 89 LEU A O 1
ATOM 759 N N . SER A 1 90 ? 10.619 3.611 3.357 1.00 93.69 90 SER A N 1
ATOM 760 C CA . SER A 1 90 ? 11.331 2.993 4.494 1.00 93.69 90 SER A CA 1
ATOM 761 C C . SER A 1 90 ? 10.541 2.956 5.807 1.00 93.69 90 SER A C 1
ATOM 763 O O . SER A 1 90 ? 10.909 2.238 6.737 1.00 93.69 90 SER A O 1
ATOM 765 N N . THR A 1 91 ? 9.463 3.738 5.928 1.00 95.81 91 THR A N 1
ATOM 766 C CA . THR A 1 91 ? 8.636 3.779 7.140 1.00 95.81 91 THR A CA 1
ATOM 767 C C . THR A 1 91 ? 7.157 3.893 6.799 1.00 95.81 91 THR A C 1
ATOM 769 O O . THR A 1 91 ? 6.782 4.554 5.834 1.00 95.81 91 THR A O 1
ATOM 772 N N . ALA A 1 92 ? 6.298 3.353 7.668 1.00 95.19 92 ALA A N 1
ATOM 773 C CA . ALA A 1 92 ? 4.847 3.474 7.517 1.00 95.19 92 ALA A CA 1
ATOM 774 C C . ALA A 1 92 ? 4.359 4.927 7.462 1.00 95.19 92 ALA A C 1
ATOM 776 O O . ALA A 1 92 ? 3.402 5.224 6.756 1.00 95.19 92 ALA A O 1
ATOM 777 N N . LYS A 1 93 ? 5.030 5.847 8.173 1.00 96.19 93 LYS A N 1
ATOM 778 C CA . LYS A 1 93 ? 4.692 7.271 8.102 1.00 96.19 93 LYS A CA 1
ATOM 779 C C . LYS A 1 93 ? 4.873 7.801 6.678 1.00 96.19 93 LYS A C 1
ATOM 781 O O . LYS A 1 93 ? 3.952 8.416 6.166 1.00 96.19 93 LYS A O 1
ATOM 786 N N . LYS A 1 94 ? 6.016 7.513 6.044 1.00 97.00 94 LYS A N 1
ATOM 787 C CA . LYS A 1 94 ? 6.310 7.960 4.674 1.00 97.00 94 LYS A CA 1
ATOM 788 C C . LYS A 1 94 ? 5.306 7.398 3.668 1.00 97.00 94 LYS A C 1
ATOM 790 O O . LYS A 1 94 ? 4.773 8.160 2.874 1.00 97.00 94 LYS A O 1
ATOM 795 N N . VAL A 1 95 ? 4.969 6.108 3.780 1.00 97.62 95 VAL A N 1
ATOM 796 C CA . VAL A 1 95 ? 3.924 5.474 2.952 1.00 97.62 95 VAL A CA 1
ATOM 797 C C . VAL A 1 95 ? 2.584 6.208 3.104 1.00 97.62 95 VAL A C 1
ATOM 799 O O . VAL A 1 95 ? 1.959 6.572 2.114 1.00 97.62 95 VAL A O 1
ATOM 802 N N . PHE A 1 96 ? 2.149 6.486 4.338 1.00 98.06 96 PHE A N 1
ATOM 803 C CA . PHE A 1 96 ? 0.878 7.179 4.578 1.00 98.06 96 PHE A CA 1
ATOM 804 C C . PHE A 1 96 ? 0.884 8.654 4.178 1.00 98.06 96 PHE A C 1
ATOM 806 O O . PHE A 1 96 ? -0.161 9.164 3.783 1.00 98.06 96 PHE A O 1
ATOM 813 N N . ASP A 1 97 ? 2.010 9.352 4.318 1.00 97.38 97 ASP A N 1
ATOM 814 C CA . ASP A 1 97 ? 2.126 10.743 3.885 1.00 97.38 97 ASP A CA 1
ATOM 815 C C . ASP A 1 97 ? 1.999 10.831 2.355 1.00 97.38 97 ASP A C 1
ATOM 817 O O . ASP A 1 97 ? 1.194 11.620 1.871 1.00 97.38 97 ASP A O 1
ATOM 821 N N . LEU A 1 98 ? 2.703 9.970 1.606 1.00 96.88 98 LEU A N 1
ATOM 822 C CA . LEU A 1 98 ? 2.606 9.898 0.141 1.00 96.88 98 LEU A CA 1
ATOM 823 C C . LEU A 1 98 ? 1.190 9.528 -0.322 1.00 96.88 98 LEU A C 1
ATOM 825 O O . LEU A 1 98 ? 0.639 10.169 -1.211 1.00 96.88 98 LEU A O 1
ATOM 829 N N . ALA A 1 99 ? 0.556 8.550 0.331 1.00 97.00 99 ALA A N 1
ATOM 830 C CA . ALA A 1 99 ? -0.826 8.175 0.034 1.00 97.00 99 ALA A CA 1
ATOM 831 C C . ALA A 1 99 ? -1.802 9.351 0.197 1.00 97.00 99 ALA A C 1
ATOM 833 O O . ALA A 1 99 ? -2.685 9.551 -0.629 1.00 97.00 99 ALA A O 1
ATOM 834 N N . LYS A 1 100 ? -1.642 10.158 1.250 1.00 96.50 100 LYS A N 1
ATOM 835 C CA . LYS A 1 100 ? -2.473 11.354 1.448 1.00 96.50 100 LYS A CA 1
ATOM 836 C C . LYS A 1 100 ? -2.183 12.435 0.418 1.00 96.50 100 LYS A C 1
ATOM 838 O O . LYS A 1 100 ? -3.127 13.042 -0.065 1.00 96.50 100 LYS A O 1
ATOM 843 N N . GLN A 1 101 ? -0.916 12.641 0.061 1.00 94.81 101 GLN A N 1
ATOM 844 C CA . GLN A 1 101 ? -0.541 13.592 -0.986 1.00 94.81 101 GLN A CA 1
ATOM 845 C C . GLN A 1 101 ? -1.205 13.243 -2.321 1.00 94.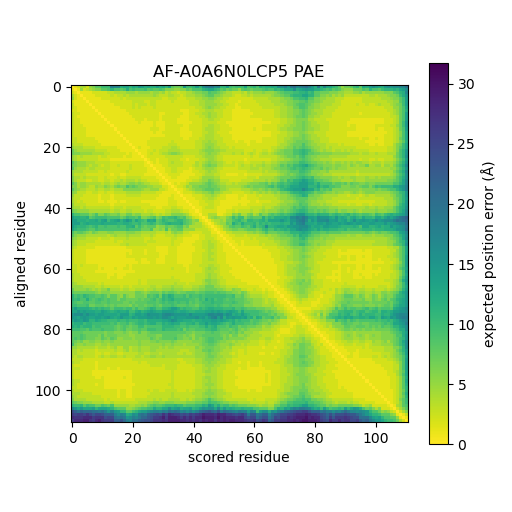81 101 GLN A C 1
ATOM 847 O O . GLN A 1 101 ? -1.735 14.134 -2.973 1.00 94.81 101 GLN A O 1
ATOM 852 N N . LEU A 1 102 ? -1.256 11.961 -2.696 1.00 94.00 102 LEU A N 1
ATOM 853 C CA . LEU A 1 102 ? -1.977 11.515 -3.894 1.00 94.00 102 LEU A CA 1
ATOM 854 C C . LEU A 1 102 ? -3.485 11.799 -3.820 1.00 94.00 102 LEU A C 1
ATOM 856 O O . LEU A 1 102 ? -4.059 12.278 -4.794 1.00 94.00 102 LEU A O 1
ATOM 860 N N . ILE A 1 103 ? -4.124 11.544 -2.672 1.00 93.62 103 ILE A N 1
ATOM 861 C CA . ILE A 1 103 ? -5.553 11.854 -2.465 1.00 93.62 103 ILE A CA 1
ATOM 862 C C . ILE A 1 103 ? -5.802 13.368 -2.561 1.00 93.62 103 ILE A C 1
ATOM 864 O O . ILE A 1 103 ? -6.781 13.810 -3.155 1.00 93.62 103 ILE A O 1
ATOM 868 N N . GLU A 1 104 ? -4.921 14.183 -1.984 1.00 93.25 104 GLU A N 1
ATOM 869 C CA . GLU A 1 104 ? -5.012 15.644 -2.060 1.00 93.25 104 GLU A CA 1
ATOM 870 C C . GLU A 1 104 ? -4.815 16.144 -3.498 1.00 93.25 104 GLU A C 1
ATOM 872 O O . GLU A 1 104 ? -5.545 17.027 -3.943 1.00 93.25 104 GLU A O 1
ATOM 877 N N . GLN A 1 105 ? -3.882 15.553 -4.250 1.00 89.19 105 GLN A N 1
ATOM 878 C CA . GLN A 1 105 ? -3.650 15.869 -5.663 1.00 89.19 105 GLN A CA 1
ATOM 879 C C . GLN A 1 105 ? -4.851 15.498 -6.543 1.00 89.19 105 GLN A C 1
ATOM 881 O O . GLN A 1 105 ? -5.212 16.272 -7.430 1.00 89.19 105 GLN A O 1
ATOM 886 N N . SER A 1 106 ? -5.504 14.359 -6.288 1.00 82.56 106 SER A N 1
ATOM 887 C CA . SER A 1 106 ? -6.686 13.934 -7.048 1.00 82.56 106 SER A CA 1
ATOM 888 C C . SER A 1 106 ? -7.939 14.748 -6.704 1.00 82.56 106 SER A C 1
ATOM 890 O O . SER A 1 106 ? -8.734 15.051 -7.592 1.00 82.56 106 SE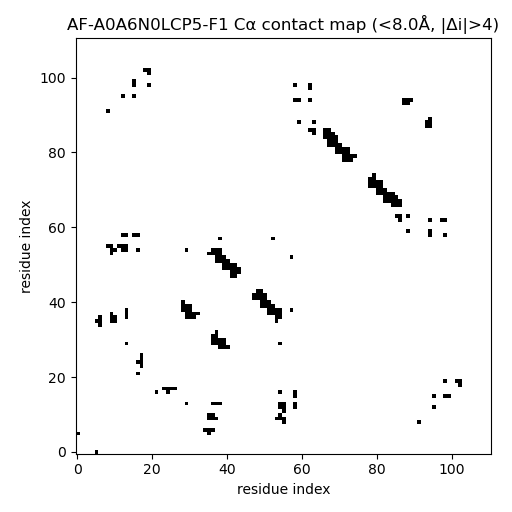R A O 1
ATOM 892 N N . ALA A 1 107 ? -8.101 15.164 -5.443 1.00 76.75 107 ALA A N 1
ATOM 893 C CA . ALA A 1 107 ? -9.212 16.008 -4.999 1.00 76.75 107 ALA A CA 1
ATOM 894 C C . ALA A 1 107 ? -9.026 17.502 -5.335 1.00 76.75 107 ALA A C 1
ATOM 896 O O . ALA A 1 107 ? -10.007 18.238 -5.439 1.00 76.75 107 ALA A O 1
ATOM 897 N N . GLY A 1 108 ? -7.776 17.953 -5.475 1.00 60.50 108 GLY A N 1
ATOM 898 C CA . GLY A 1 108 ? -7.400 19.356 -5.655 1.00 60.50 108 GLY A CA 1
ATOM 899 C C . GLY A 1 108 ? -7.374 19.864 -7.098 1.00 60.50 108 GLY A C 1
ATOM 900 O O . GLY A 1 108 ? -7.214 21.065 -7.275 1.00 60.50 108 GLY A O 1
ATOM 901 N N . GLY A 1 109 ? -7.533 18.991 -8.100 1.00 44.41 109 GLY A N 1
ATOM 902 C CA . GLY A 1 109 ? -7.812 19.336 -9.500 1.00 44.41 109 GLY A CA 1
ATOM 903 C C . GLY A 1 109 ? -7.016 20.504 -10.100 1.00 44.41 109 GLY A C 1
ATOM 904 O O . GLY A 1 109 ? -7.515 21.621 -10.132 1.00 44.41 109 GLY A O 1
ATOM 905 N N . GLY A 1 110 ? -5.852 20.200 -10.681 1.00 43.94 110 GLY A N 1
ATOM 906 C CA . GLY A 1 110 ? -5.302 20.887 -11.858 1.00 43.94 110 GLY A CA 1
ATOM 907 C C . GLY A 1 110 ? -4.951 22.375 -11.743 1.00 43.94 110 GLY A C 1
ATOM 908 O O . GLY A 1 110 ? -5.816 23.241 -11.854 1.00 43.94 110 GLY A O 1
ATOM 909 N N . VAL A 1 111 ? -3.646 22.654 -11.731 1.00 37.22 111 VAL A N 1
ATOM 910 C CA . VAL A 1 111 ? -3.043 23.698 -12.579 1.00 37.22 111 VAL A CA 1
ATOM 911 C C . VAL A 1 111 ? -1.794 23.114 -13.219 1.00 37.22 111 VAL A C 1
ATOM 913 O O . VAL A 1 111 ? -0.988 22.530 -12.462 1.00 37.22 111 VAL A O 1
#

Secondary structure (DSSP, 8-state):
--HHHHHHHHHHHHHHHHHH-TTT--GGGEEEETTEEEEEEEE-SSS-EEEEEEHHHHHHHHHHHHH-EEEEEEETTEEEEEEEE----SSHHHHHHHHHHHHHHHHH---

Foldseek 3Di:
DDPVVQLVLLVLLLVLVCLLCVPQRPPVQWDQPPSAIKGKDFDDDPDTDIDIDRSNVVLVVVLQVVFWDWDFDCDPNDTDIDTPTGQPPVDSVSSSVSSVVSSCVVVVDDD

Nearest PDB structures (foldseek):
  8uu6-assembly1_g  TM=1.855E-01  e=1.564E+00  Listeria innocua
  8ekk-assembly1_G  TM=2.952E-01  e=8.509E+00  Clostridioides difficile R20291
  4uce-assembly1_A  TM=1.683E-01  e=2.751E+00  Human respiratory syncytial virus A2
  4uca-assembly2_B  TM=1.703E-01  e=2.751E+00  Human respiratory syncytial virus A2
  4uc8-assembly2_A  TM=1.669E-01  e=2.583E+00  Human respiratory syncytial virus A2